Protein AF-A0A957Y7L9-F1 (afdb_monomer_lite)

Foldseek 3Di:
DQQAAAEEEQEPLVDPVNVVVQVVSVVSHHPYDYDDD

Secondary structure (DSSP, 8-state):
---TT-EEEEETTTSHHHHHHHHHHHHTT-EEEEE--

pLDDT: mean 97.19, std 3.68, range [79.94, 98.69]

Structure (mmCIF, N/CA/C/O backbone):
data_AF-A0A957Y7L9-F1
#
_entry.id   AF-A0A957Y7L9-F1
#
loop_
_atom_site.group_PDB
_atom_site.id
_atom_site.type_symbol
_atom_site.label_atom_id
_atom_site.label_alt_id
_atom_site.label_comp_id
_atom_site.label_asym_id
_atom_site.label_entity_id
_atom_site.label_seq_id
_atom_site.pdbx_PDB_ins_code
_atom_site.Cartn_x
_atom_site.Cartn_y
_atom_site.Cartn_z
_atom_site.occupancy
_atom_site.B_iso_or_equiv
_atom_site.auth_seq_id
_atom_site.auth_comp_id
_atom_site.auth_asym_id
_atom_site.auth_atom_id
_atom_site.pdbx_PDB_model_num
ATOM 1 N N . MET A 1 1 ? -0.731 8.453 13.882 1.00 79.94 1 MET A N 1
ATOM 2 C CA . MET A 1 1 ? -2.129 8.608 13.408 1.00 79.94 1 MET A CA 1
ATOM 3 C C . MET A 1 1 ? -2.817 7.255 13.505 1.00 79.94 1 MET A C 1
ATOM 5 O O . MET A 1 1 ? -2.118 6.256 13.442 1.00 79.94 1 MET A O 1
ATOM 9 N N . ASN A 1 2 ? -4.139 7.204 13.687 1.00 94.56 2 ASN A N 1
ATOM 10 C CA . ASN A 1 2 ? -4.881 5.940 13.646 1.00 94.56 2 ASN A CA 1
ATOM 11 C C . ASN A 1 2 ? -5.327 5.650 12.203 1.00 94.56 2 ASN A C 1
ATOM 13 O O . ASN A 1 2 ? -6.098 6.431 11.638 1.00 94.56 2 ASN A O 1
ATOM 17 N N . TRP A 1 3 ? -4.825 4.559 11.624 1.00 97.94 3 TRP A N 1
ATOM 18 C CA . TRP A 1 3 ? -5.134 4.116 10.261 1.00 97.94 3 TRP A CA 1
ATOM 19 C C . TRP A 1 3 ? -6.140 2.966 10.201 1.00 97.94 3 TRP A C 1
ATOM 21 O O . TRP A 1 3 ? -6.668 2.686 9.126 1.00 97.94 3 TRP A O 1
ATOM 31 N N . SER A 1 4 ? -6.458 2.359 11.347 1.00 98.31 4 SER A N 1
ATOM 32 C CA . SER A 1 4 ? -7.371 1.224 11.434 1.00 98.31 4 SER A CA 1
ATOM 33 C C . SER A 1 4 ? -8.732 1.548 10.813 1.00 98.31 4 SER A C 1
ATOM 35 O O . SER A 1 4 ? -9.361 2.555 11.148 1.00 98.31 4 SER A O 1
ATOM 37 N N . GLY A 1 5 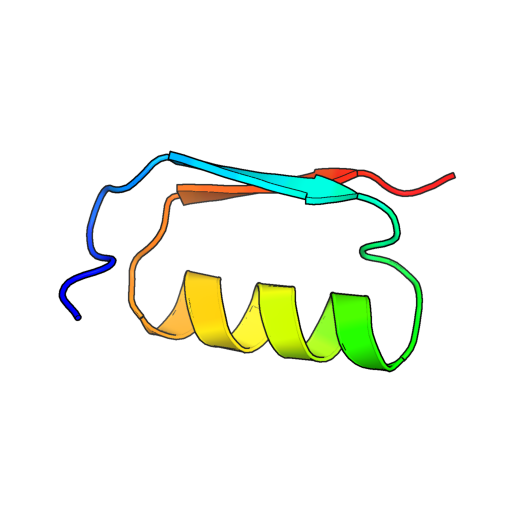? -9.159 0.719 9.859 1.00 97.19 5 GLY A N 1
ATOM 38 C CA . GLY A 1 5 ? -10.436 0.847 9.155 1.00 97.19 5 GLY A CA 1
ATOM 39 C C . GLY A 1 5 ? -10.509 1.978 8.121 1.00 97.19 5 GLY A C 1
ATOM 40 O O . GLY A 1 5 ? -11.533 2.114 7.451 1.00 97.19 5 GLY A O 1
ATOM 41 N N . ARG A 1 6 ? -9.454 2.784 7.939 1.00 98.44 6 ARG A N 1
ATOM 42 C CA . ARG A 1 6 ? -9.447 3.847 6.920 1.00 98.44 6 ARG A CA 1
ATOM 43 C C . ARG A 1 6 ? -9.287 3.264 5.523 1.00 98.44 6 ARG A C 1
ATOM 45 O O . ARG A 1 6 ? -8.419 2.427 5.299 1.00 98.44 6 ARG A O 1
ATOM 52 N N . GLN A 1 7 ? -10.080 3.754 4.575 1.00 98.62 7 GLN A N 1
ATOM 53 C CA . GLN A 1 7 ? -9.927 3.415 3.162 1.00 98.62 7 GLN A CA 1
ATOM 54 C C . GLN A 1 7 ? -8.851 4.292 2.520 1.00 98.62 7 GLN A C 1
ATOM 56 O O . GLN A 1 7 ? -8.916 5.518 2.615 1.00 98.62 7 GLN A O 1
ATOM 61 N N . VAL A 1 8 ? -7.867 3.672 1.869 1.00 98.50 8 VAL A N 1
ATOM 62 C CA . VAL A 1 8 ? -6.750 4.377 1.224 1.00 98.50 8 VAL A CA 1
ATOM 63 C C . VAL A 1 8 ? -6.520 3.820 -0.177 1.00 98.50 8 VAL A C 1
ATOM 65 O O . VAL A 1 8 ? -6.388 2.613 -0.349 1.00 98.50 8 VAL A O 1
ATOM 68 N N . LEU A 1 9 ? -6.437 4.698 -1.179 1.00 98.44 9 LEU A N 1
ATOM 69 C CA . LEU A 1 9 ? -5.987 4.359 -2.530 1.00 98.44 9 LEU A CA 1
ATOM 70 C C . LEU A 1 9 ? -4.514 4.743 -2.674 1.00 98.44 9 LEU A C 1
ATOM 72 O O . LEU A 1 9 ? -4.166 5.907 -2.491 1.00 98.44 9 LEU A O 1
ATOM 76 N N . VAL A 1 10 ? -3.665 3.785 -3.044 1.00 98.38 10 VAL A N 1
ATOM 77 C CA . VAL A 1 10 ? -2.255 4.042 -3.362 1.00 98.38 10 VAL A CA 1
ATOM 78 C C . VAL A 1 10 ? -2.041 3.863 -4.859 1.00 98.38 10 VAL A C 1
ATOM 80 O O . VAL A 1 10 ? -2.168 2.757 -5.379 1.00 98.38 10 VAL A O 1
ATOM 83 N N . THR A 1 11 ? -1.706 4.944 -5.560 1.00 97.94 11 THR A N 1
ATOM 84 C CA . THR A 1 11 ? -1.303 4.917 -6.975 1.00 97.94 11 THR A CA 1
ATOM 85 C C . THR A 1 11 ? 0.201 4.711 -7.107 1.00 97.94 11 THR A C 1
ATOM 87 O O . THR A 1 11 ? 0.962 5.237 -6.298 1.00 97.94 11 THR A O 1
ATOM 90 N N . GLY A 1 12 ? 0.646 3.983 -8.134 1.00 97.31 12 GLY A N 1
ATOM 91 C CA . GLY A 1 12 ? 2.067 3.638 -8.274 1.00 97.31 12 GLY A CA 1
ATOM 92 C C . GLY A 1 12 ? 2.518 2.598 -7.245 1.00 97.31 12 GLY A C 1
ATOM 93 O O . GLY A 1 12 ? 3.695 2.536 -6.896 1.00 97.31 12 GLY A O 1
ATOM 94 N N . ALA A 1 13 ? 1.583 1.773 -6.762 1.00 98.31 13 ALA A N 1
ATOM 95 C CA . ALA A 1 13 ? 1.812 0.809 -5.687 1.00 98.31 13 ALA A CA 1
ATOM 96 C C . ALA A 1 13 ? 2.836 -0.292 -6.030 1.00 98.31 13 ALA A C 1
ATOM 98 O O . ALA A 1 13 ? 3.333 -0.955 -5.130 1.00 98.31 13 ALA A O 1
ATOM 99 N N . GLY A 1 14 ? 3.161 -0.482 -7.312 1.00 97.25 14 GLY A N 1
ATOM 100 C CA . GLY A 1 14 ? 4.160 -1.455 -7.768 1.00 97.25 14 GLY A CA 1
ATOM 101 C C . GLY A 1 14 ? 5.599 -0.928 -7.796 1.00 97.25 14 GLY A C 1
ATOM 102 O O . GLY A 1 14 ? 6.513 -1.688 -8.095 1.00 97.25 14 GLY A O 1
ATOM 103 N N . GLY A 1 15 ? 5.821 0.365 -7.533 1.00 97.06 15 GLY A N 1
ATOM 104 C CA . GLY A 1 15 ? 7.169 0.928 -7.421 1.00 97.06 15 GLY A CA 1
ATOM 105 C C . GLY A 1 15 ? 7.787 0.667 -6.046 1.00 97.06 15 GLY A C 1
ATOM 106 O O . GLY A 1 15 ? 7.066 0.385 -5.096 1.00 97.06 15 GLY A O 1
ATOM 107 N N . PHE A 1 16 ? 9.106 0.854 -5.920 1.00 97.25 16 PHE A N 1
ATOM 108 C CA . PHE A 1 16 ? 9.853 0.612 -4.675 1.00 97.25 16 PHE A CA 1
ATOM 109 C C . PHE A 1 16 ? 9.207 1.269 -3.442 1.00 97.25 16 PHE A C 1
ATOM 111 O O . PHE A 1 16 ? 8.878 0.604 -2.470 1.00 97.25 16 PHE A O 1
ATOM 118 N N . ILE A 1 17 ? 8.945 2.577 -3.492 1.00 97.88 17 ILE A N 1
ATOM 119 C CA . ILE A 1 17 ?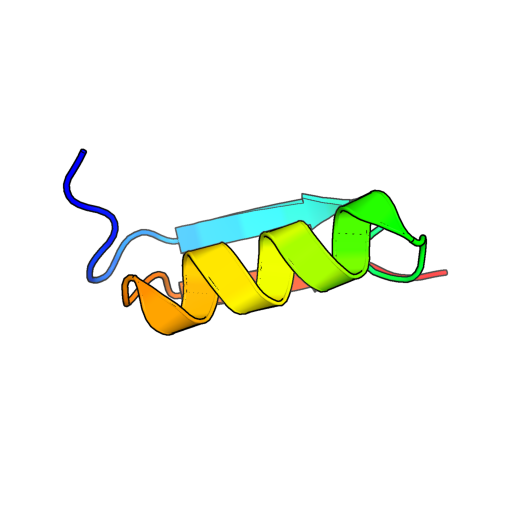 8.322 3.290 -2.363 1.00 97.88 17 ILE A CA 1
ATOM 120 C C . ILE A 1 17 ? 6.852 2.881 -2.192 1.00 97.88 17 ILE A C 1
ATOM 122 O O . ILE A 1 17 ? 6.368 2.747 -1.069 1.00 97.88 17 ILE A O 1
ATOM 126 N N . GLY A 1 18 ? 6.140 2.684 -3.304 1.00 98.06 18 GLY A N 1
ATOM 127 C CA . GLY A 1 18 ? 4.718 2.354 -3.300 1.00 98.06 18 GLY A CA 1
ATOM 128 C C . GLY A 1 18 ? 4.430 1.027 -2.605 1.00 98.06 18 GLY A C 1
ATOM 129 O O . GLY A 1 18 ? 3.508 0.962 -1.794 1.00 98.06 18 GLY A O 1
ATOM 130 N N . SER A 1 19 ? 5.247 0.003 -2.856 1.00 97.81 19 SER A N 1
ATOM 131 C CA . SER A 1 19 ? 5.072 -1.318 -2.252 1.00 97.81 19 SER A CA 1
ATOM 132 C C . SER A 1 19 ? 5.281 -1.277 -0.738 1.00 97.81 19 SER A C 1
ATOM 134 O O . SER A 1 19 ? 4.434 -1.761 0.011 1.00 97.81 19 SER A O 1
ATOM 136 N N . HIS A 1 20 ? 6.337 -0.601 -0.272 1.00 98.50 20 HIS A N 1
ATOM 137 C CA . HIS A 1 20 ? 6.599 -0.431 1.161 1.00 98.50 20 HIS A CA 1
ATOM 138 C C . HIS A 1 20 ? 5.526 0.410 1.866 1.00 98.50 20 HIS A C 1
ATOM 140 O O . HIS A 1 20 ? 5.155 0.126 3.006 1.00 98.50 20 HIS A O 1
ATOM 146 N N . LEU A 1 21 ? 4.990 1.434 1.196 1.00 98.44 21 LEU A N 1
ATOM 147 C CA . LEU A 1 21 ? 3.891 2.231 1.736 1.00 98.44 21 LEU A CA 1
ATOM 148 C C . LEU A 1 21 ? 2.616 1.393 1.905 1.00 98.44 21 LEU A C 1
ATOM 150 O O . LEU A 1 21 ? 1.951 1.499 2.935 1.00 98.44 21 LEU A O 1
ATOM 154 N N . VAL A 1 22 ? 2.284 0.553 0.919 1.00 98.56 22 VAL A N 1
ATOM 155 C CA . VAL A 1 22 ? 1.134 -0.360 0.998 1.00 98.56 22 VAL A CA 1
ATOM 156 C C . VAL A 1 22 ? 1.296 -1.338 2.160 1.00 98.56 22 VAL A C 1
ATOM 158 O O . VAL A 1 22 ? 0.373 -1.458 2.965 1.00 98.56 22 VAL A O 1
ATOM 161 N N . GLU A 1 23 ? 2.463 -1.977 2.294 1.00 98.50 23 GLU A N 1
ATOM 162 C CA . GLU A 1 23 ? 2.760 -2.880 3.416 1.00 98.50 23 GLU A CA 1
ATOM 163 C C . GLU A 1 23 ? 2.596 -2.177 4.763 1.00 98.50 23 GLU A C 1
ATOM 165 O O . GLU A 1 23 ? 1.945 -2.703 5.670 1.00 98.50 23 GLU A O 1
ATOM 170 N N . ARG A 1 24 ? 3.139 -0.960 4.893 1.00 98.50 24 ARG A N 1
ATOM 171 C CA . ARG A 1 24 ? 3.059 -0.207 6.144 1.00 98.50 24 ARG A CA 1
ATOM 172 C C . ARG A 1 24 ? 1.618 0.148 6.506 1.00 98.50 24 ARG A C 1
ATOM 174 O O . ARG A 1 24 ? 1.220 -0.085 7.643 1.00 98.50 24 ARG A O 1
ATOM 181 N N . LEU A 1 25 ? 0.844 0.682 5.561 1.00 98.56 25 LEU A N 1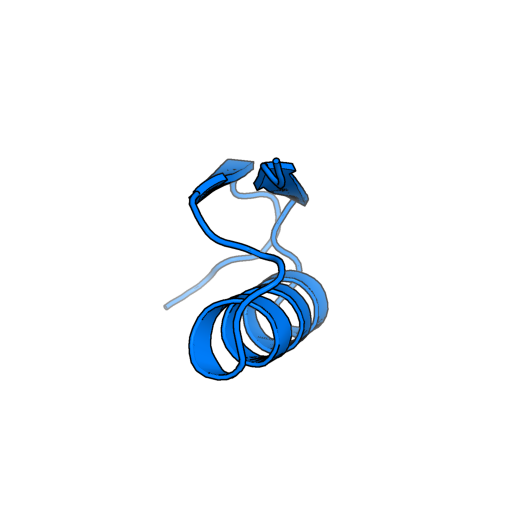
ATOM 182 C CA . LEU A 1 25 ? -0.548 1.080 5.793 1.00 98.56 25 LEU A CA 1
ATOM 183 C C . LEU A 1 25 ? -1.441 -0.123 6.121 1.00 98.56 25 LEU A C 1
ATOM 185 O O . LEU A 1 25 ? -2.262 -0.044 7.035 1.00 98.56 25 LEU A O 1
ATOM 189 N N . ALA A 1 26 ? -1.259 -1.244 5.418 1.00 98.38 26 ALA A N 1
ATOM 190 C CA . ALA A 1 26 ? -1.978 -2.481 5.709 1.00 98.38 26 ALA A CA 1
ATOM 191 C C . ALA A 1 26 ? -1.621 -3.020 7.104 1.00 98.38 26 ALA A C 1
ATOM 193 O O . ALA A 1 26 ? -2.513 -3.372 7.875 1.00 98.38 26 ALA A O 1
ATOM 194 N N . GLY A 1 27 ? -0.333 -3.004 7.471 1.00 98.50 27 GLY A N 1
ATOM 195 C CA . GLY A 1 27 ? 0.136 -3.384 8.807 1.00 98.50 27 GLY A CA 1
ATOM 196 C C . GLY A 1 27 ? -0.376 -2.474 9.932 1.00 98.50 27 GLY A C 1
ATOM 197 O O . GLY A 1 27 ? -0.486 -2.912 11.073 1.00 98.50 27 GLY A O 1
ATOM 198 N N . GLU A 1 28 ? -0.734 -1.225 9.625 1.00 98.50 28 GLU A N 1
ATOM 199 C CA . GLU A 1 28 ? -1.387 -0.292 10.556 1.00 98.50 28 GLU A CA 1
ATOM 200 C C . GLU A 1 28 ? -2.931 -0.409 10.565 1.00 98.50 28 GLU A C 1
ATOM 202 O O . GLU A 1 28 ? -3.608 0.359 11.254 1.00 98.50 28 GLU A O 1
ATOM 207 N N . GLY A 1 29 ? -3.501 -1.377 9.837 1.00 98.38 29 GLY A N 1
ATOM 208 C CA . GLY A 1 29 ? -4.932 -1.698 9.837 1.00 98.38 29 GLY A CA 1
ATOM 209 C C . GLY A 1 29 ? -5.776 -0.920 8.825 1.00 98.38 29 GLY A C 1
ATOM 210 O O . GLY A 1 29 ? -7.007 -0.956 8.903 1.00 98.38 29 GLY A O 1
ATOM 211 N N . ALA A 1 30 ? -5.153 -0.206 7.885 1.00 98.69 30 ALA A N 1
ATOM 212 C CA . ALA A 1 30 ? -5.887 0.445 6.806 1.00 98.69 30 ALA A CA 1
ATOM 213 C C . ALA A 1 30 ? -6.470 -0.582 5.821 1.00 98.69 30 ALA A C 1
ATOM 215 O O . ALA A 1 30 ? -5.867 -1.611 5.521 1.00 98.69 30 ALA A O 1
ATOM 216 N N . SER A 1 31 ? -7.623 -0.251 5.244 1.00 98.62 31 SER A N 1
ATOM 217 C CA . SER A 1 31 ? -8.180 -0.940 4.082 1.00 98.62 31 SER A CA 1
ATOM 218 C C . SER A 1 31 ? -7.584 -0.323 2.817 1.00 98.62 31 SER A C 1
ATOM 220 O O . SER A 1 31 ? -8.041 0.714 2.323 1.00 98.62 31 SER A O 1
ATOM 222 N N . VAL A 1 32 ? -6.491 -0.916 2.338 1.00 98.62 32 VAL A N 1
ATOM 223 C CA . VAL A 1 32 ? -5.693 -0.365 1.238 1.00 98.62 32 VAL A CA 1
ATOM 224 C C . VAL A 1 32 ? -6.132 -0.953 -0.102 1.00 98.62 32 VAL A C 1
ATOM 226 O O . VAL A 1 32 ? -6.195 -2.167 -0.278 1.00 98.62 32 VAL A O 1
ATOM 229 N N . ARG A 1 33 ? -6.368 -0.083 -1.086 1.00 98.62 33 ARG A N 1
ATOM 230 C CA . ARG A 1 33 ? -6.465 -0.438 -2.503 1.00 98.62 33 ARG A CA 1
ATOM 231 C C . ARG A 1 33 ? -5.177 -0.018 -3.204 1.00 98.62 33 ARG A C 1
ATOM 233 O O . ARG A 1 33 ? -4.920 1.171 -3.378 1.00 98.62 33 ARG A O 1
ATOM 240 N N . ALA A 1 34 ? -4.386 -0.997 -3.621 1.00 98.31 34 ALA A N 1
ATOM 241 C CA . ALA A 1 34 ? -3.200 -0.775 -4.435 1.00 98.31 34 ALA A CA 1
ATOM 242 C C . ALA A 1 34 ? -3.590 -0.665 -5.915 1.00 98.31 34 ALA A C 1
ATOM 244 O O . ALA A 1 34 ? -4.234 -1.560 -6.460 1.00 98.31 34 ALA A O 1
ATOM 245 N N . PHE A 1 35 ? -3.202 0.430 -6.564 1.00 98.25 35 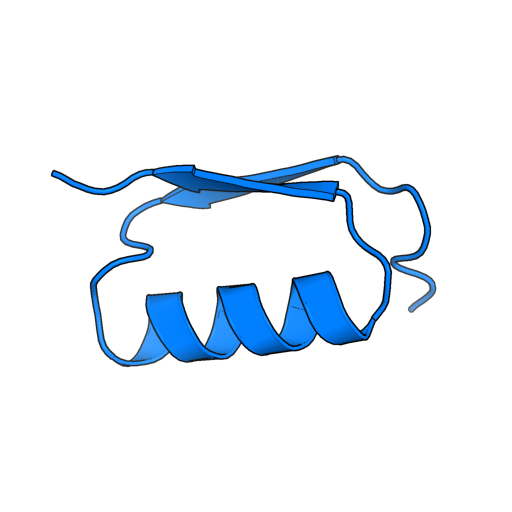PHE A N 1
ATOM 246 C CA . PHE A 1 35 ? -3.375 0.636 -7.996 1.00 98.25 35 PHE A CA 1
ATOM 247 C C . PHE A 1 35 ? -2.016 0.569 -8.695 1.00 98.25 35 PHE A C 1
ATOM 249 O O . PHE A 1 35 ? -1.117 1.385 -8.450 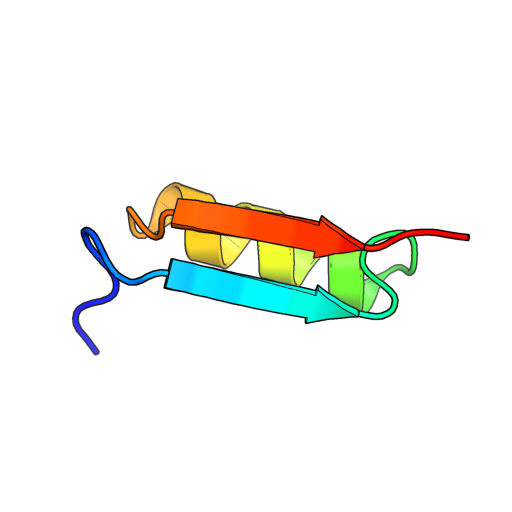1.00 98.25 35 PHE A O 1
ATOM 256 N N . VAL A 1 36 ? -1.883 -0.439 -9.552 1.00 96.19 36 VAL A N 1
ATOM 257 C CA . VAL A 1 36 ? -0.698 -0.754 -10.359 1.00 96.19 36 VAL A CA 1
ATOM 258 C C . VAL A 1 36 ? -1.043 -0.627 -11.848 1.00 96.19 36 VAL A C 1
ATOM 260 O O . VAL A 1 36 ? -2.224 -0.593 -12.193 1.00 96.19 36 VAL A O 1
ATOM 263 N N . ARG A 1 37 ?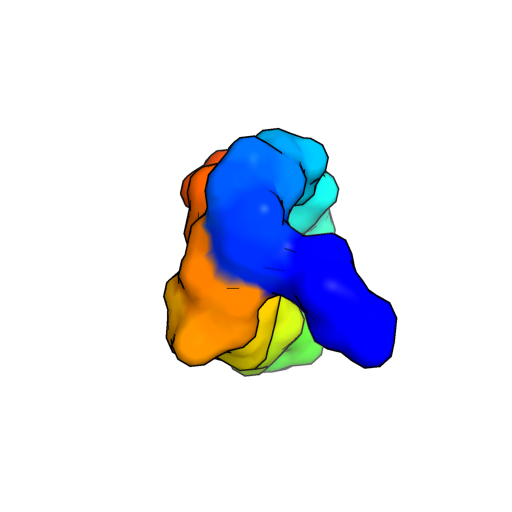 -0.030 -0.514 -12.714 1.00 84.81 37 ARG A N 1
ATOM 264 C CA . ARG A 1 37 ? -0.192 -0.544 -14.176 1.00 84.81 37 ARG A CA 1
ATOM 265 C C . ARG A 1 37 ? 0.129 -1.930 -14.713 1.00 84.81 37 ARG A C 1
ATOM 267 O O . ARG A 1 37 ? 1.048 -2.549 -14.137 1.00 84.81 37 ARG A O 1
#

Radius of gyration: 9.27 Å; chains: 1; bounding box: 20×12×28 Å

Sequence (37 aa):
MNWSGRQVLVTGAGGFIGSHLVERLAGEGASVRAFVR